Protein AF-A0A1B1UH47-F1 (afdb_monomer)

Mean predicted aligned error: 10.25 Å

Sequence (68 aa):
MAKRWSDEDIRDLKKLALQYSAQTIAEKMDRTVAGVVFKAQQLGVSLKPRSRLTGSTASDLHRGASDV

pLDDT: mean 75.44, std 18.02, range [36.94, 92.31]

Nearest PDB structures (foldseek):
  6g1d-assembly1_D  TM=6.402E-01  e=1.428E+00  Corynebacterium glutamicum
  6g1b-assembly1_B-2  TM=6.430E-01  e=1.428E+00  Corynebacterium glutamicum
  3qp6-assembly1_A-2  TM=6.090E-01  e=1.529E+00  Chromobacterium violaceum
  6g1b-assembly1_J-2  TM=4.254E-01  e=1.333E+00  Corynebacterium glutamicum
  1s6l-assembly1_A  TM=5.792E-01  e=5.273E+00  Escherichia coli

Secondary structure (DSSP, 8-state):
-PPPPPHHHHHHHHHHHHHSBHHHHHHHHT--HHHHHHHHHHTTPPPBP-------------------

Solvent-accessible surface area (backbone atoms only — not comparable to full-atom values): 4473 Å² total; per-residue (Å²): 126,87,78,79,82,48,75,64,54,54,54,49,49,58,58,42,26,78,79,35,29,44,59,59,47,10,65,74,67,76,46,51,42,66,58,44,48,54,49,27,57,76,68,73,48,74,58,42,76,73,80,88,74,82,77,89,77,97,83,81,85,82,82,71,82,86,92,133

Organism: NCBI:txid1274631

Structure (mmCIF, N/CA/C/O backbone):
data_AF-A0A1B1UH47-F1
#
_entry.id   AF-A0A1B1UH47-F1
#
loop_
_atom_site.group_PDB
_atom_site.id
_atom_site.type_symbol
_atom_site.label_atom_id
_atom_site.label_alt_id
_atom_site.label_comp_id
_atom_site.label_asym_id
_atom_site.label_entity_id
_atom_site.label_seq_id
_atom_site.pdbx_PDB_ins_code
_atom_site.Cartn_x
_atom_site.Cartn_y
_atom_site.Cartn_z
_atom_site.occupancy
_atom_site.B_iso_or_equiv
_atom_site.auth_seq_id
_atom_site.auth_comp_id
_atom_site.auth_asym_id
_atom_site.auth_atom_id
_atom_site.pdbx_PDB_model_num
ATOM 1 N N . MET A 1 1 ? 16.439 2.980 -13.033 1.00 44.12 1 MET A N 1
ATOM 2 C CA . MET A 1 1 ? 16.652 1.684 -12.341 1.00 44.12 1 MET A CA 1
ATOM 3 C C . MET A 1 1 ? 15.505 1.451 -11.360 1.00 44.12 1 MET A C 1
ATOM 5 O O . MET A 1 1 ? 15.286 2.301 -10.506 1.00 44.12 1 MET A O 1
ATOM 9 N N . ALA A 1 2 ? 14.728 0.370 -11.480 1.00 55.44 2 ALA A N 1
ATOM 10 C CA . ALA A 1 2 ? 13.644 0.100 -10.529 1.00 55.44 2 ALA A CA 1
ATOM 11 C C . ALA A 1 2 ? 14.232 -0.198 -9.137 1.00 55.44 2 ALA A C 1
ATOM 13 O O . ALA A 1 2 ? 14.967 -1.172 -8.972 1.00 55.44 2 ALA A O 1
ATOM 14 N N . LYS A 1 3 ? 13.937 0.646 -8.137 1.00 69.62 3 LYS A N 1
ATOM 15 C CA . LYS A 1 3 ? 14.385 0.443 -6.750 1.00 69.62 3 LYS A CA 1
ATOM 16 C C . LYS A 1 3 ? 13.838 -0.899 -6.259 1.00 69.62 3 LYS A C 1
ATOM 18 O O . LYS A 1 3 ? 12.616 -1.074 -6.196 1.00 69.62 3 LYS A O 1
ATOM 23 N N . ARG A 1 4 ? 14.726 -1.851 -5.945 1.00 81.56 4 ARG A N 1
ATOM 24 C CA . ARG A 1 4 ? 14.334 -3.164 -5.409 1.00 81.56 4 ARG A CA 1
ATOM 25 C C . ARG A 1 4 ? 13.502 -2.963 -4.139 1.00 81.56 4 ARG A C 1
ATOM 27 O O . ARG A 1 4 ? 13.692 -1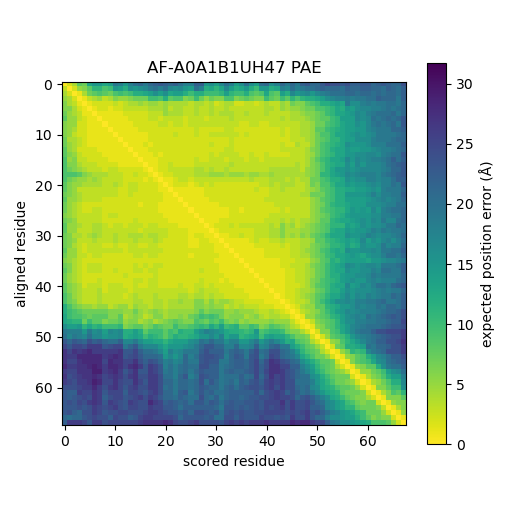.990 -3.414 1.00 81.56 4 ARG A O 1
ATOM 34 N N . TRP A 1 5 ? 12.516 -3.828 -3.946 1.00 84.88 5 TRP A N 1
ATOM 35 C CA . TRP A 1 5 ? 11.726 -3.865 -2.720 1.00 84.88 5 TRP A CA 1
ATOM 36 C C . TRP A 1 5 ? 12.484 -4.716 -1.715 1.00 84.88 5 TRP A C 1
ATOM 38 O O . TRP A 1 5 ? 12.694 -5.899 -1.983 1.00 84.88 5 TRP A O 1
ATOM 48 N N . SER A 1 6 ? 12.900 -4.114 -0.608 1.00 88.94 6 SER A N 1
ATOM 49 C CA . SER A 1 6 ? 13.497 -4.853 0.504 1.00 88.94 6 SER A CA 1
ATOM 50 C C . SER A 1 6 ? 12.415 -5.575 1.312 1.00 88.94 6 SER A C 1
ATOM 52 O O . SER A 1 6 ? 11.236 -5.218 1.254 1.00 88.94 6 SER A O 1
ATOM 54 N N . ASP A 1 7 ? 12.798 -6.564 2.117 1.00 89.88 7 ASP A N 1
ATOM 55 C CA . ASP A 1 7 ? 11.856 -7.243 3.018 1.00 89.88 7 ASP A CA 1
ATOM 56 C C . ASP A 1 7 ? 11.234 -6.283 4.046 1.00 89.88 7 ASP A C 1
ATOM 58 O O . ASP A 1 7 ? 10.083 -6.442 4.450 1.00 89.88 7 ASP A O 1
ATOM 62 N N . GLU A 1 8 ? 11.972 -5.244 4.443 1.00 89.44 8 GLU A N 1
ATOM 63 C CA . GLU A 1 8 ? 11.469 -4.114 5.235 1.00 89.44 8 GLU A CA 1
ATOM 64 C C . GLU A 1 8 ? 10.367 -3.353 4.497 1.00 89.44 8 GLU A C 1
ATOM 66 O O . GLU A 1 8 ? 9.259 -3.255 5.021 1.00 89.44 8 GLU A O 1
ATOM 71 N N . ASP A 1 9 ? 10.604 -2.959 3.240 1.00 87.88 9 ASP A N 1
ATOM 72 C CA . ASP A 1 9 ? 9.598 -2.285 2.410 1.00 87.88 9 ASP A CA 1
ATOM 73 C C . ASP A 1 9 ? 8.322 -3.128 2.274 1.00 87.88 9 ASP A C 1
ATOM 75 O O . ASP A 1 9 ? 7.210 -2.605 2.295 1.00 87.88 9 ASP A O 1
ATOM 79 N N . ILE A 1 10 ? 8.459 -4.450 2.128 1.00 90.50 10 ILE A N 1
ATOM 80 C CA . ILE A 1 10 ? 7.317 -5.366 2.010 1.00 90.50 10 ILE A CA 1
ATOM 81 C C . ILE A 1 10 ? 6.532 -5.428 3.325 1.00 90.50 10 ILE A C 1
ATOM 83 O O . ILE A 1 10 ? 5.295 -5.434 3.306 1.00 90.50 10 ILE A O 1
ATOM 87 N N . ARG A 1 11 ? 7.225 -5.486 4.469 1.00 92.31 11 ARG A N 1
ATOM 88 C CA . ARG A 1 11 ? 6.590 -5.476 5.796 1.00 92.31 11 ARG A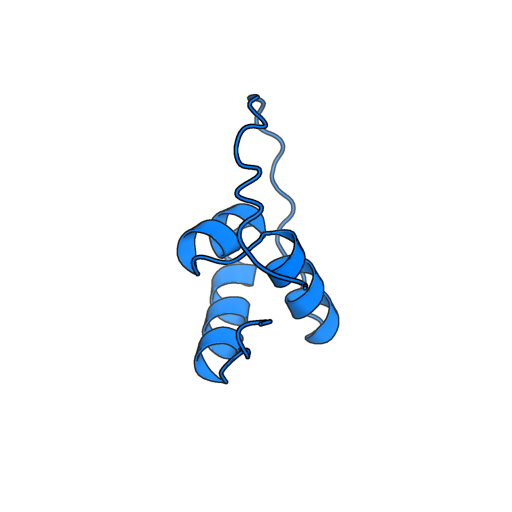 CA 1
ATOM 89 C C . ARG A 1 11 ? 5.851 -4.163 6.035 1.00 92.31 11 ARG A C 1
ATOM 91 O O . ARG A 1 11 ? 4.711 -4.195 6.505 1.00 92.31 11 ARG A O 1
ATOM 98 N N . ASP A 1 12 ? 6.455 -3.044 5.668 1.00 91.19 12 ASP A N 1
ATOM 99 C CA . ASP A 1 12 ? 5.856 -1.725 5.844 1.00 91.19 12 ASP A CA 1
ATOM 100 C C . ASP A 1 12 ? 4.679 -1.515 4.896 1.00 91.19 12 ASP A C 1
ATOM 102 O O . ASP A 1 12 ? 3.613 -1.089 5.341 1.00 91.19 12 ASP A O 1
ATOM 106 N N . LEU A 1 13 ? 4.789 -1.943 3.635 1.00 90.00 13 LEU A N 1
ATOM 107 C CA . LEU A 1 13 ? 3.677 -1.925 2.686 1.00 90.00 13 LEU A CA 1
ATOM 108 C C . LEU A 1 13 ? 2.460 -2.681 3.228 1.00 90.00 13 LEU A C 1
ATOM 110 O O . LEU A 1 13 ? 1.346 -2.165 3.173 1.00 90.00 13 LEU A O 1
ATOM 114 N N . LYS A 1 14 ? 2.661 -3.884 3.783 1.00 90.38 14 LYS A N 1
ATOM 115 C CA . LYS A 1 14 ? 1.577 -4.690 4.369 1.00 90.38 14 LYS A CA 1
ATOM 116 C C . LYS A 1 14 ? 0.915 -3.988 5.553 1.00 90.38 14 LYS A C 1
ATOM 118 O O . LYS A 1 14 ? -0.310 -3.975 5.637 1.00 90.38 14 LYS A O 1
ATOM 123 N N . LYS A 1 15 ? 1.701 -3.390 6.452 1.00 91.44 15 LYS A N 1
ATOM 124 C CA . LYS A 1 15 ? 1.173 -2.645 7.608 1.00 91.44 15 LYS A CA 1
ATOM 125 C C . LYS A 1 15 ? 0.393 -1.411 7.166 1.00 91.44 15 LYS A C 1
ATOM 127 O O . LYS A 1 15 ? -0.716 -1.174 7.643 1.00 91.44 15 LYS A O 1
ATOM 132 N N . LEU A 1 16 ? 0.957 -0.641 6.239 1.00 89.69 16 LEU A N 1
ATOM 133 C CA . LEU A 1 16 ? 0.357 0.598 5.766 1.00 89.69 16 LEU A CA 1
ATOM 134 C C . LEU A 1 16 ? -0.891 0.335 4.914 1.00 89.69 16 LEU A C 1
ATOM 136 O O . LEU A 1 16 ? -1.845 1.097 5.020 1.00 89.69 16 LEU A O 1
ATOM 140 N N . ALA A 1 17 ? -0.939 -0.758 4.147 1.00 87.38 17 ALA A N 1
ATOM 141 C CA . ALA A 1 17 ? -2.101 -1.162 3.346 1.00 87.38 17 ALA A CA 1
ATOM 142 C C . ALA A 1 17 ? -3.392 -1.347 4.158 1.00 87.38 17 ALA A C 1
ATOM 144 O O . ALA A 1 17 ? -4.483 -1.101 3.645 1.00 87.38 17 ALA A O 1
ATOM 145 N N . LEU A 1 18 ? -3.277 -1.752 5.427 1.00 84.94 18 LEU A N 1
ATOM 146 C CA . LEU A 1 18 ? -4.425 -1.942 6.320 1.00 84.94 18 LEU A CA 1
ATOM 147 C C . LEU A 1 18 ? -5.056 -0.609 6.756 1.00 84.94 18 LEU A C 1
ATOM 149 O O . LEU A 1 18 ? -6.266 -0.522 7.003 1.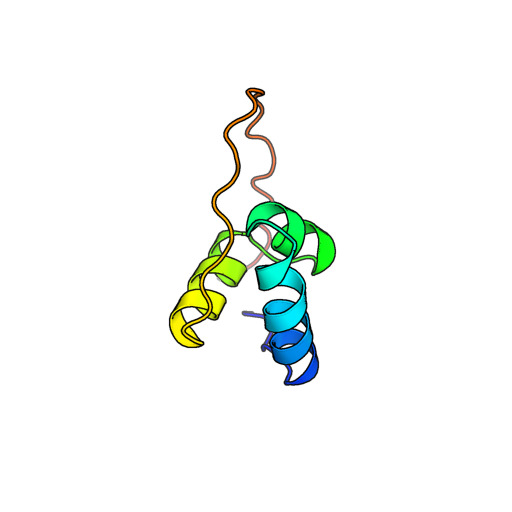00 84.94 18 LEU A O 1
ATOM 153 N N . GLN A 1 19 ? -4.233 0.435 6.858 1.00 85.31 19 GLN A N 1
ATOM 154 C CA . GLN A 1 19 ? -4.623 1.727 7.423 1.00 85.31 19 GLN A CA 1
ATOM 155 C C . GLN A 1 19 ? -4.827 2.807 6.360 1.00 85.31 19 GLN A C 1
ATOM 157 O O . GLN A 1 19 ? -5.714 3.647 6.500 1.00 85.31 19 GLN A O 1
ATOM 162 N N . TYR A 1 20 ? -4.045 2.767 5.285 1.00 88.06 20 TYR A N 1
ATOM 163 C CA . TYR A 1 20 ? -3.901 3.849 4.322 1.00 88.06 20 TYR A CA 1
ATOM 164 C C . TYR A 1 20 ? -4.218 3.408 2.891 1.00 88.06 20 TYR A C 1
ATOM 166 O O . TYR A 1 20 ? -4.220 2.228 2.544 1.00 88.06 20 TYR A O 1
ATOM 174 N N . SER A 1 21 ? -4.492 4.397 2.039 1.00 87.56 21 SER A N 1
ATOM 175 C CA . SER A 1 21 ? -4.706 4.182 0.608 1.00 87.56 21 SER A CA 1
ATOM 176 C C . SER A 1 21 ? -3.382 4.113 -0.154 1.00 87.56 21 SER A C 1
ATOM 178 O O . SER A 1 21 ? -2.373 4.650 0.301 1.00 87.56 21 SER A O 1
ATOM 180 N N . ALA A 1 22 ? -3.397 3.528 -1.355 1.00 87.44 22 ALA A N 1
ATOM 181 C CA . ALA A 1 22 ? -2.218 3.412 -2.221 1.00 87.44 22 ALA A CA 1
ATOM 182 C C . ALA A 1 22 ? -1.438 4.728 -2.395 1.00 87.44 22 ALA A C 1
ATOM 184 O O . ALA A 1 22 ? -0.213 4.717 -2.434 1.00 87.44 22 ALA A O 1
ATOM 185 N N . GLN A 1 23 ? -2.147 5.857 -2.477 1.00 86.75 23 GLN A N 1
ATOM 186 C CA . GLN A 1 23 ? -1.541 7.173 -2.666 1.00 86.75 23 GLN A CA 1
ATOM 187 C C . GLN A 1 23 ? -0.791 7.652 -1.422 1.00 86.75 23 GLN A C 1
ATOM 189 O O . GLN A 1 2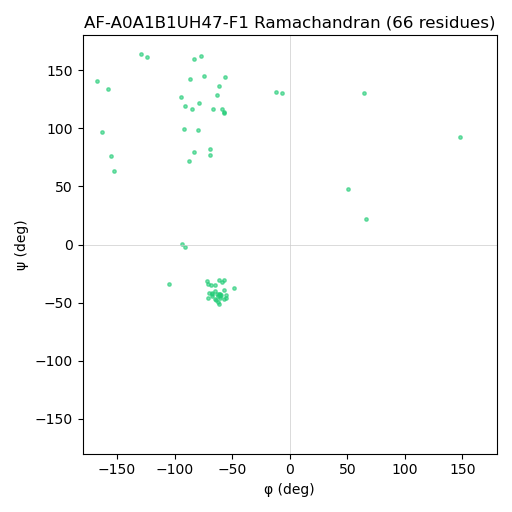3 ? 0.364 8.040 -1.511 1.00 86.75 23 GLN A O 1
ATOM 194 N N . THR A 1 24 ? -1.407 7.526 -0.250 1.00 88.38 24 THR A N 1
ATOM 195 C CA . THR A 1 24 ? -0.763 7.880 1.021 1.00 88.38 24 THR A CA 1
ATOM 196 C C . THR A 1 24 ? 0.437 6.978 1.314 1.00 88.38 24 THR A C 1
ATOM 198 O O . THR A 1 24 ? 1.429 7.416 1.886 1.00 88.38 24 THR A O 1
ATOM 201 N N . ILE A 1 25 ? 0.360 5.702 0.928 1.00 90.19 25 ILE A N 1
ATOM 202 C CA . ILE A 1 25 ? 1.473 4.757 1.072 1.00 90.19 25 ILE A CA 1
ATOM 203 C C . ILE A 1 25 ? 2.625 5.153 0.149 1.00 90.19 25 ILE A C 1
ATOM 205 O O . ILE A 1 25 ? 3.772 5.162 0.577 1.00 90.19 25 ILE A O 1
ATOM 209 N N . ALA A 1 26 ? 2.312 5.509 -1.096 1.00 89.69 26 ALA A N 1
ATOM 210 C CA . ALA A 1 26 ? 3.275 6.017 -2.062 1.00 89.69 26 ALA A CA 1
ATOM 211 C C . ALA A 1 26 ? 3.999 7.270 -1.546 1.00 89.69 26 ALA A C 1
ATOM 213 O O . ALA A 1 26 ? 5.226 7.290 -1.546 1.00 89.69 26 ALA A O 1
ATOM 214 N N . GLU A 1 27 ? 3.262 8.240 -1.001 1.00 89.69 27 GLU A N 1
ATOM 215 C CA . GLU A 1 27 ? 3.832 9.436 -0.364 1.00 89.69 27 GLU A CA 1
ATOM 216 C C . GLU A 1 27 ? 4.728 9.086 0.836 1.00 89.69 27 GLU A C 1
ATOM 218 O O . GLU A 1 27 ? 5.831 9.606 0.960 1.00 89.69 27 GLU A O 1
ATOM 223 N N . LYS A 1 28 ? 4.297 8.164 1.709 1.00 88.50 28 LYS A N 1
ATOM 224 C CA . LYS A 1 28 ? 5.074 7.753 2.895 1.00 88.50 28 LYS A CA 1
ATOM 225 C C . LYS A 1 28 ? 6.345 6.978 2.558 1.00 88.50 28 LYS A C 1
ATOM 227 O O . LYS A 1 28 ? 7.318 7.068 3.298 1.00 88.50 28 LYS A O 1
ATOM 232 N N . MET A 1 29 ? 6.309 6.170 1.503 1.00 85.12 29 MET A N 1
ATOM 233 C CA . MET A 1 29 ? 7.428 5.317 1.096 1.00 85.12 29 MET A CA 1
ATOM 234 C C . MET A 1 29 ? 8.332 5.982 0.053 1.00 85.12 29 MET A C 1
ATOM 236 O O . MET A 1 29 ? 9.283 5.342 -0.397 1.00 85.12 29 MET A O 1
ATOM 240 N N . ASP A 1 30 ? 8.022 7.219 -0.348 1.00 86.69 30 ASP A N 1
ATOM 241 C CA . ASP A 1 30 ? 8.680 7.930 -1.448 1.00 86.69 30 ASP A CA 1
ATOM 242 C C . ASP A 1 30 ? 8.732 7.065 -2.725 1.00 86.69 30 ASP A C 1
ATOM 244 O O . ASP A 1 30 ? 9.770 6.822 -3.347 1.00 86.69 30 ASP A O 1
ATOM 248 N N . ARG A 1 31 ? 7.581 6.473 -3.067 1.00 85.19 31 ARG A N 1
ATOM 249 C CA . ARG A 1 31 ? 7.409 5.601 -4.237 1.00 85.19 31 ARG A CA 1
ATOM 250 C C . ARG A 1 31 ? 6.212 6.045 -5.061 1.00 85.19 31 ARG A C 1
ATOM 252 O O . ARG A 1 31 ? 5.340 6.767 -4.604 1.00 85.19 31 ARG A O 1
ATOM 259 N N . THR A 1 32 ? 6.133 5.565 -6.296 1.00 88.69 32 THR A N 1
ATOM 260 C CA . THR A 1 32 ? 4.985 5.850 -7.158 1.00 88.69 32 THR A CA 1
ATOM 261 C C . THR A 1 32 ? 3.756 5.047 -6.732 1.00 88.69 32 THR A C 1
ATOM 263 O O . THR A 1 32 ? 3.856 3.875 -6.355 1.00 88.69 32 THR A O 1
ATOM 266 N N . VAL A 1 33 ? 2.569 5.647 -6.875 1.00 88.00 33 VAL A N 1
ATOM 267 C CA . VAL A 1 33 ? 1.281 4.971 -6.624 1.00 88.00 33 VAL A CA 1
ATOM 268 C C . VAL A 1 33 ? 1.166 3.693 -7.454 1.00 88.00 33 VAL A C 1
ATOM 270 O O . VAL A 1 33 ? 0.791 2.647 -6.934 1.00 88.00 33 VAL A O 1
ATOM 273 N N . ALA A 1 34 ? 1.563 3.751 -8.729 1.00 86.38 34 ALA A N 1
ATOM 274 C CA . ALA A 1 34 ? 1.567 2.592 -9.616 1.00 86.38 34 ALA A CA 1
ATOM 275 C C . ALA A 1 34 ? 2.484 1.469 -9.102 1.00 86.38 34 ALA A C 1
ATOM 277 O O . ALA A 1 34 ? 2.082 0.307 -9.103 1.00 86.38 34 ALA A O 1
ATOM 278 N N . GLY A 1 35 ? 3.680 1.801 -8.603 1.00 89.12 35 GLY A N 1
ATOM 279 C CA . GLY A 1 35 ? 4.603 0.821 -8.029 1.00 89.12 35 GLY A CA 1
ATOM 280 C C . GLY A 1 35 ? 4.052 0.164 -6.763 1.00 89.12 35 GLY A C 1
ATOM 281 O O . GLY A 1 35 ? 4.186 -1.046 -6.594 1.00 89.12 35 GLY A O 1
ATOM 282 N N . VAL A 1 36 ? 3.385 0.943 -5.908 1.00 89.56 36 VAL A N 1
ATOM 283 C CA . VAL A 1 36 ? 2.699 0.450 -4.704 1.00 89.56 36 VAL A CA 1
ATOM 284 C C . VAL A 1 36 ? 1.541 -0.480 -5.065 1.00 89.56 36 VAL A C 1
ATOM 286 O O . VAL A 1 36 ? 1.455 -1.575 -4.515 1.00 89.56 36 VAL A O 1
ATOM 289 N N . VAL A 1 37 ? 0.681 -0.091 -6.013 1.00 87.81 37 VAL A N 1
ATOM 290 C CA . VAL A 1 37 ? -0.453 -0.916 -6.468 1.00 87.81 37 VAL A CA 1
ATOM 291 C C . VAL A 1 37 ? 0.039 -2.214 -7.095 1.00 87.81 37 VAL A C 1
ATOM 293 O O . VAL A 1 37 ? -0.418 -3.287 -6.709 1.00 87.81 37 VAL A O 1
ATOM 296 N N . PHE A 1 38 ? 1.000 -2.133 -8.015 1.00 89.06 38 PHE A N 1
ATOM 297 C CA . PHE A 1 38 ? 1.562 -3.307 -8.677 1.00 89.06 38 PHE A CA 1
ATOM 298 C C . PHE A 1 38 ? 2.199 -4.261 -7.665 1.00 89.06 38 PHE A C 1
ATOM 300 O O . PHE A 1 38 ? 1.955 -5.466 -7.702 1.00 89.06 38 PHE A O 1
ATOM 307 N N . LYS A 1 39 ? 2.960 -3.729 -6.700 1.00 89.44 39 LYS A N 1
ATOM 308 C CA . LYS A 1 39 ? 3.567 -4.561 -5.661 1.00 89.44 39 LYS A CA 1
ATOM 309 C C . LYS A 1 39 ? 2.527 -5.169 -4.724 1.00 89.44 39 LYS A C 1
ATOM 311 O O . LYS A 1 39 ? 2.642 -6.342 -4.383 1.00 89.44 39 LYS A O 1
ATOM 316 N N . ALA A 1 40 ? 1.514 -4.409 -4.325 1.00 89.44 40 ALA A N 1
ATOM 317 C CA . ALA A 1 40 ? 0.434 -4.914 -3.487 1.00 89.44 40 ALA A CA 1
ATOM 318 C C . ALA A 1 40 ? -0.327 -6.049 -4.187 1.00 89.44 40 ALA A C 1
ATOM 320 O O . ALA A 1 40 ? -0.553 -7.086 -3.571 1.00 89.44 40 ALA A O 1
ATOM 321 N N . GLN A 1 41 ? -0.611 -5.911 -5.487 1.00 88.25 41 GLN A N 1
ATOM 322 C CA . GLN A 1 41 ? -1.206 -6.976 -6.299 1.00 88.25 41 GLN A CA 1
ATOM 323 C C . GLN A 1 41 ? -0.316 -8.222 -6.359 1.00 88.25 41 GLN A C 1
ATOM 325 O O . GLN A 1 41 ? -0.804 -9.320 -6.107 1.00 88.25 41 GLN A O 1
ATOM 330 N N . GLN A 1 42 ? 0.992 -8.067 -6.602 1.00 89.50 42 GLN A N 1
ATOM 331 C CA . GLN A 1 42 ? 1.942 -9.190 -6.571 1.00 89.50 42 GLN A CA 1
ATOM 332 C C . GLN A 1 42 ? 1.980 -9.911 -5.216 1.00 89.50 42 GLN A C 1
ATOM 334 O O . GLN A 1 42 ? 2.241 -11.108 -5.161 1.00 89.50 42 GLN A O 1
ATOM 339 N N . LEU A 1 43 ? 1.753 -9.182 -4.123 1.00 87.69 43 LEU A N 1
ATOM 340 C CA . LEU A 1 43 ? 1.758 -9.715 -2.761 1.00 87.69 43 LEU A CA 1
ATOM 341 C C . LEU A 1 43 ? 0.376 -10.196 -2.290 1.00 87.69 43 LEU A C 1
ATOM 343 O O . LEU A 1 43 ? 0.268 -10.655 -1.153 1.00 87.69 43 LEU A O 1
ATOM 347 N N . GLY A 1 44 ? -0.674 -10.058 -3.108 1.00 88.00 44 GLY A N 1
ATOM 348 C CA . GLY A 1 44 ? -2.055 -10.364 -2.718 1.00 88.00 44 GLY A CA 1
ATOM 349 C C . GLY A 1 44 ? -2.621 -9.438 -1.633 1.00 88.00 44 GLY A C 1
ATOM 350 O O . GLY A 1 44 ? -3.548 -9.810 -0.916 1.00 88.00 44 GLY A O 1
ATOM 351 N N . VAL A 1 45 ? -2.058 -8.239 -1.471 1.00 86.94 45 VAL A N 1
ATOM 352 C CA . VAL A 1 45 ? -2.470 -7.262 -0.458 1.00 86.94 45 VAL A CA 1
ATOM 353 C C . VAL A 1 45 ? -3.533 -6.338 -1.047 1.00 86.94 45 VAL A C 1
ATOM 355 O O . VAL A 1 45 ? -3.281 -5.610 -2.007 1.00 86.94 45 VAL A O 1
ATOM 358 N N . SER A 1 46 ? -4.723 -6.333 -0.447 1.00 80.12 46 SER A N 1
ATOM 359 C CA . SER A 1 46 ? -5.792 -5.405 -0.828 1.00 80.12 46 SER A CA 1
ATOM 360 C C . SER A 1 46 ? -5.546 -4.026 -0.223 1.00 80.12 46 SER A C 1
ATOM 362 O O . SER A 1 46 ? -5.446 -3.883 0.994 1.00 80.12 46 SER A O 1
ATOM 364 N N . LEU A 1 47 ? -5.455 -3.005 -1.074 1.00 81.94 47 LEU A N 1
ATOM 365 C CA . LEU A 1 47 ? -5.309 -1.615 -0.642 1.00 81.94 47 LEU A CA 1
ATOM 366 C C . LEU A 1 47 ? -6.684 -0.995 -0.393 1.00 81.94 47 LEU A C 1
ATOM 368 O O . LEU A 1 47 ? -7.626 -1.234 -1.1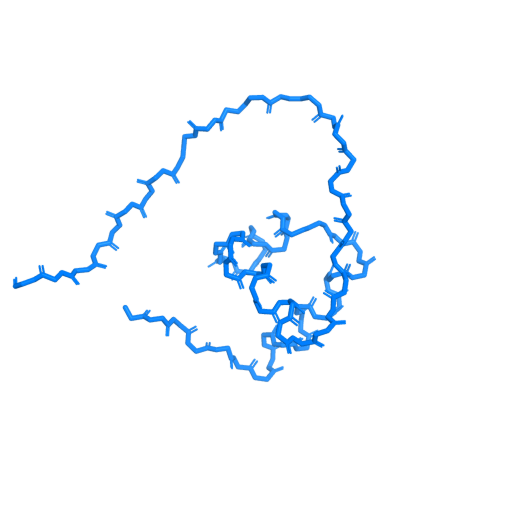53 1.00 81.94 47 LEU A O 1
ATOM 372 N N . LYS A 1 48 ? -6.797 -0.155 0.642 1.00 78.12 48 LYS A N 1
ATOM 373 C CA . LYS A 1 48 ? -8.045 0.566 0.906 1.00 78.12 48 LYS A CA 1
ATOM 374 C C . LYS A 1 48 ? -8.372 1.505 -0.262 1.00 78.12 48 LYS A C 1
ATOM 376 O O . LYS A 1 48 ? -7.510 2.305 -0.652 1.00 78.12 48 LYS A O 1
ATOM 381 N N . PRO A 1 49 ? -9.598 1.451 -0.818 1.00 66.25 49 PRO A N 1
ATOM 382 C CA . PRO A 1 49 ? -10.005 2.395 -1.843 1.00 66.25 49 PRO A CA 1
ATOM 383 C C . PRO A 1 49 ? -9.959 3.804 -1.252 1.00 66.25 49 PRO A C 1
ATOM 385 O O . PRO A 1 49 ? -10.397 4.029 -0.121 1.00 66.25 49 PRO A O 1
ATOM 388 N N . ARG A 1 50 ? -9.418 4.764 -2.011 1.00 64.12 50 ARG A N 1
ATOM 389 C CA . ARG A 1 50 ? -9.555 6.180 -1.659 1.00 64.12 50 ARG A CA 1
ATOM 390 C C . ARG A 1 50 ? -11.048 6.471 -1.569 1.00 64.12 50 ARG A C 1
ATOM 392 O O . ARG A 1 50 ? -11.743 6.424 -2.584 1.00 64.12 50 ARG A O 1
ATOM 399 N N . SER A 1 51 ? -11.536 6.776 -0.367 1.00 58.72 51 SER A N 1
ATOM 400 C CA . SER A 1 51 ? -12.814 7.469 -0.240 1.00 58.72 51 SER A CA 1
ATOM 401 C C . SER A 1 51 ? -12.667 8.762 -1.038 1.00 58.72 51 SER A C 1
ATOM 403 O O . SER A 1 51 ? -11.773 9.564 -0.763 1.00 58.72 51 SER A O 1
ATOM 405 N N . ARG A 1 52 ? -13.435 8.887 -2.124 1.00 56.03 52 ARG A N 1
ATOM 406 C CA . ARG A 1 52 ? -13.351 10.000 -3.074 1.00 56.03 52 ARG A CA 1
ATOM 407 C C . ARG A 1 52 ? -13.855 11.277 -2.401 1.00 56.03 52 ARG A C 1
ATOM 409 O O . ARG A 1 52 ? -14.993 11.674 -2.607 1.00 56.03 52 ARG A O 1
ATOM 416 N N . LEU A 1 53 ? -13.002 11.931 -1.623 1.00 51.97 53 LEU A N 1
ATOM 417 C CA . LEU A 1 53 ? -13.156 13.342 -1.298 1.00 51.97 53 LEU A CA 1
ATOM 418 C C . LEU A 1 53 ? -12.363 14.137 -2.345 1.00 51.97 53 LEU A C 1
ATOM 420 O O . LEU A 1 53 ? -11.137 14.152 -2.359 1.00 51.97 53 LEU A O 1
ATOM 424 N N . THR A 1 54 ? -13.138 14.635 -3.310 1.00 54.44 54 THR A N 1
ATOM 425 C CA . THR A 1 54 ? -12.916 15.748 -4.247 1.00 54.44 54 THR A CA 1
ATOM 426 C C . THR A 1 54 ? -11.654 16.600 -4.043 1.00 54.44 54 THR A C 1
ATOM 428 O O . THR A 1 54 ? -11.445 17.159 -2.972 1.00 54.44 54 THR A O 1
ATOM 431 N N . GLY A 1 55 ? -10.901 16.804 -5.131 1.00 49.50 55 GLY A N 1
ATOM 432 C CA . GLY A 1 55 ? -9.939 17.901 -5.253 1.00 49.50 55 GLY A CA 1
ATOM 433 C C . GLY A 1 55 ? -8.721 17.564 -6.106 1.00 49.50 55 GLY A C 1
ATOM 434 O O . GLY A 1 55 ? -7.751 17.012 -5.602 1.00 49.50 55 GLY A O 1
ATOM 435 N N . SER A 1 56 ? -8.811 17.887 -7.399 1.00 58.50 56 SER A N 1
ATOM 436 C CA . SER A 1 56 ? -7.749 18.349 -8.311 1.00 58.50 56 SER A CA 1
ATOM 437 C C . SER A 1 56 ? -6.445 18.745 -7.588 1.00 58.50 56 SER A C 1
ATOM 439 O O . SER A 1 56 ? -6.504 19.504 -6.632 1.00 58.50 56 SER A O 1
ATOM 441 N N . THR A 1 57 ? -5.249 18.303 -7.974 1.00 49.78 57 THR A N 1
ATOM 442 C CA . THR A 1 57 ? -4.583 18.670 -9.228 1.00 49.78 57 THR A CA 1
ATOM 443 C C . THR A 1 57 ? -3.534 17.624 -9.617 1.00 49.78 57 THR A C 1
ATOM 445 O O . THR A 1 57 ? -2.724 17.164 -8.816 1.00 49.78 57 THR A O 1
ATOM 448 N N . ALA A 1 58 ? -3.561 17.239 -10.889 1.00 5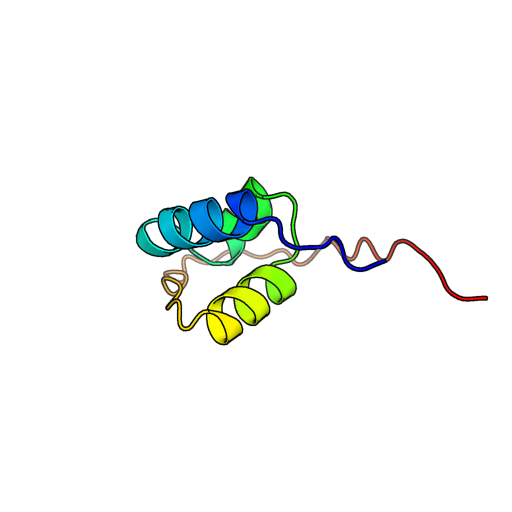5.06 58 ALA A N 1
ATOM 449 C CA . ALA A 1 58 ? -2.532 16.438 -11.522 1.00 55.06 58 ALA A CA 1
ATOM 450 C C . ALA A 1 58 ? -1.349 17.345 -11.887 1.00 55.06 58 ALA A C 1
ATOM 452 O O . ALA A 1 58 ? -1.404 18.012 -12.914 1.00 55.06 58 ALA A O 1
ATOM 453 N N . SER A 1 59 ? -0.303 17.367 -11.060 1.00 54.75 59 SER A N 1
ATOM 454 C CA . SER A 1 59 ? 0.938 18.088 -11.367 1.00 54.75 59 SER A CA 1
ATOM 455 C C . SER A 1 59 ? 2.141 17.450 -10.672 1.00 54.75 59 SER A C 1
ATOM 457 O O . S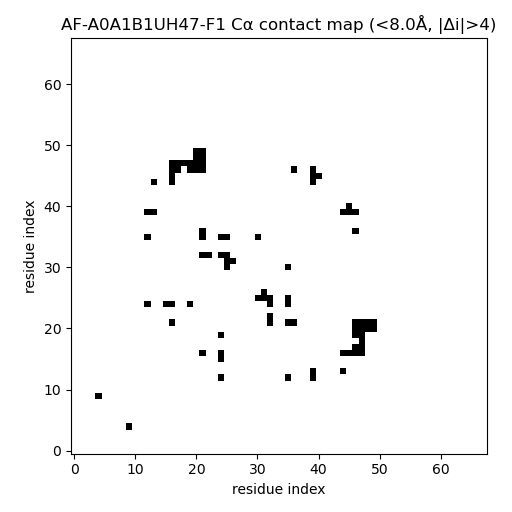ER A 1 59 ? 2.750 18.086 -9.828 1.00 54.75 59 SER A O 1
ATOM 459 N N . ASP A 1 60 ? 2.492 16.204 -10.997 1.00 50.44 60 ASP A N 1
ATOM 460 C CA . ASP A 1 60 ? 3.873 15.753 -10.768 1.00 50.44 60 ASP A CA 1
ATOM 461 C C . ASP A 1 60 ? 4.243 14.606 -11.718 1.00 50.44 60 ASP A C 1
ATOM 463 O O . ASP A 1 60 ? 4.235 13.421 -11.388 1.00 50.44 60 ASP A O 1
ATOM 467 N N . LEU A 1 61 ? 4.500 14.970 -12.976 1.00 46.34 61 LEU A N 1
ATOM 468 C CA . LEU A 1 61 ? 5.285 14.142 -13.885 1.00 46.34 61 LEU A CA 1
ATOM 469 C C . LEU A 1 61 ? 6.759 14.505 -13.681 1.00 46.34 61 LEU A C 1
ATOM 471 O O . LEU A 1 61 ? 7.383 15.106 -14.555 1.00 46.34 61 LEU A O 1
ATOM 475 N N . HIS A 1 62 ? 7.338 14.111 -12.544 1.00 43.56 62 HIS A N 1
ATOM 476 C CA . HIS A 1 62 ? 8.785 13.949 -12.436 1.00 43.56 62 HIS A CA 1
ATOM 477 C C . HIS A 1 62 ? 9.215 12.735 -13.277 1.00 43.56 62 HIS A C 1
ATOM 479 O O . HIS A 1 62 ? 9.456 11.632 -12.783 1.00 43.56 62 HIS A O 1
ATOM 485 N N . ARG A 1 63 ? 9.273 12.925 -14.600 1.00 44.47 63 ARG A N 1
ATOM 486 C CA . ARG A 1 63 ? 9.926 11.998 -15.528 1.00 44.47 63 ARG A CA 1
ATOM 487 C C . ARG A 1 63 ? 11.419 12.315 -15.536 1.00 44.47 63 ARG A C 1
ATOM 489 O O . ARG A 1 63 ? 11.911 12.995 -16.429 1.00 44.47 63 ARG A O 1
ATOM 496 N N . GLY A 1 64 ? 12.122 11.837 -14.517 1.00 40.22 64 GLY A N 1
A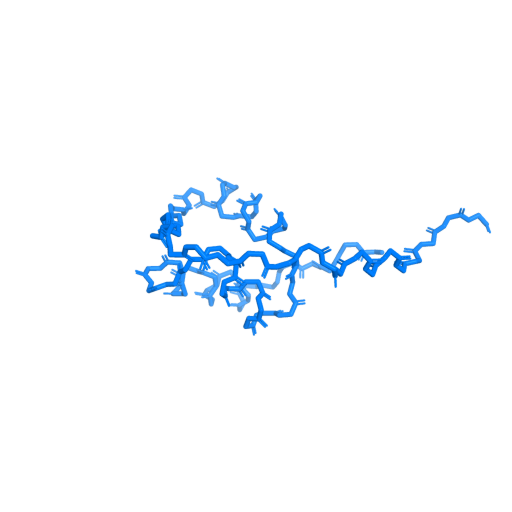TOM 497 C CA . GLY A 1 64 ? 13.579 11.799 -14.487 1.00 40.22 64 GLY A CA 1
ATOM 498 C C . GLY A 1 64 ? 14.108 10.448 -14.974 1.00 40.22 64 GLY A C 1
ATOM 499 O O . GLY A 1 64 ? 13.734 9.426 -14.407 1.00 40.22 64 GLY A O 1
ATOM 500 N N . ALA A 1 65 ? 15.012 10.503 -15.965 1.00 41.16 65 ALA A N 1
ATOM 501 C CA . ALA A 1 65 ? 16.158 9.601 -16.182 1.00 41.16 65 ALA A CA 1
ATOM 502 C C . ALA A 1 65 ? 15.875 8.107 -16.497 1.00 41.16 65 ALA A C 1
ATOM 504 O O . ALA A 1 65 ? 15.178 7.414 -15.765 1.00 41.16 65 ALA A O 1
ATOM 505 N N . SER A 1 66 ? 16.432 7.452 -17.516 1.00 39.91 66 SER A N 1
ATOM 506 C CA . SER A 1 66 ? 17.464 7.744 -18.518 1.00 39.91 66 SER A CA 1
ATOM 507 C C . SER A 1 66 ? 17.365 6.629 -19.566 1.00 39.91 66 SER A C 1
ATOM 509 O O . SER A 1 66 ? 17.182 5.483 -19.155 1.00 39.91 66 SER A O 1
ATOM 511 N N . ASP A 1 67 ? 17.513 6.931 -20.857 1.00 36.94 67 ASP A N 1
ATOM 512 C CA . ASP A 1 67 ? 17.950 5.957 -21.873 1.00 36.94 67 ASP A CA 1
ATOM 513 C C . ASP A 1 67 ? 18.424 6.688 -23.145 1.00 36.94 67 ASP A C 1
ATOM 515 O O . ASP A 1 67 ? 17.597 7.173 -23.918 1.00 36.94 67 ASP A O 1
ATOM 519 N N . VAL A 1 68 ? 19.746 6.880 -23.263 1.00 51.38 68 VAL A N 1
ATOM 520 C CA . VAL A 1 68 ? 20.620 6.587 -24.426 1.00 51.38 68 VAL A CA 1
ATOM 521 C C . VAL A 1 68 ? 21.993 7.234 -24.240 1.00 51.38 68 VAL A C 1
ATOM 523 O O . VAL A 1 68 ? 22.047 8.434 -23.889 1.00 51.38 68 VAL A O 1
#

Radius of gyra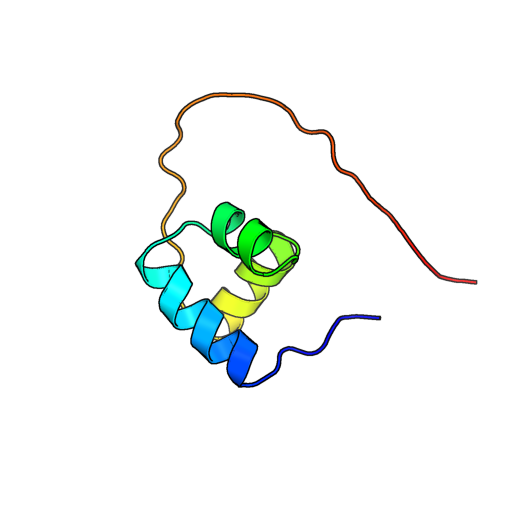tion: 13.21 Å; Cα contacts (8 Å, |Δi|>4): 44; chains: 1; bounding box: 34×29×32 Å

Foldseek 3Di:
DPDDQDPVNVVLLLVCQVPAALVVNCVVVVHDSVVSVVVCVVVVHHHDDPPDDDDDDPDDPPPDDDDD